Protein 1NQZ (pdb70)

Solvent-accessible surface area: 8551 Å² total; per-residue (Å²): 180,139,23,52,2,47,83,17,7,50,53,79,194,14,22,6,29,32,112,235,111,130,1,0,2,0,0,1,11,0,119,64,109,61,27,72,0,1,0,0,10,24,102,244,36,37,6,0,2,0,6,0,28,28,83,111,87,28,66,25,36,97,0,0,27,57,18,0,87,81,0,0,49,2,74,38,94,40,14,70,85,79,29,95,30,100,52,0,47,4,80,94,16,2,70,0,14,0,2,22,0,63,0,35,26,112,22,22,118,117,25,184,58,41,128,75,2,58,87,50,11,32,0,8,18,51,58,1,144,84,24,105,41,40,175,69,148,88,78,21,144,108,49,59,116,4,45,41,27,90,4,43,17,186,77,56,55,0,65,18,2,1,0,36,0,0,29,33,27,21,159

Foldseek 3Di:
DDAVCVVLLPPPPFAKDFVAFEKEAEFEWEPDDQIWTKWFFWVVGAIGGQMGTADPPGDRLRGRQVRQCVFFNQHSVQWDWPAWFTWMDTPVHYTYIYTYTYGHPCSVVPTHGDNGTDDIDIHTLVQQVVAPKDWDWDADPVRRIDIWIWGCPPNDIHTHPRRNRSVSVSD

Radius of gyration: 15.07 Å; Cα contacts (8 Å, |Δi|>4): 370; chains: 1; bounding box: 40×42×34 Å

InterPro domains:
  IPR000086 NUDIX hydrolase domain [PF00293] (34-122)
  IPR000086 NUDIX hydrolase domain [PS51462] (33-181)
  IPR015797 NUDIX hydrolase-like domain superfamily [SSF55811] (14-189)
  IPR045121 Coenzyme A pyrophosphatase [PTHR12992] (29-190)
  IPR045121 Coenzyme A pyrophosphatase [cd03426] (34-188)

B-factor: mean 21.53, std 9.38, range [8.18, 55.57]

Structure (mmCIF, N/CA/C/O backbone):
data_1NQZ
#
_entry.id   1NQZ
#
_cell.length_a   40.618
_cell.length_b   94.066
_cell.length_c   43.664
_cell.angle_alpha   90.00
_cell.angle_beta   90.00
_cell.angle_gamma   90.00
#
_symmetry.space_group_name_H-M   'P 21 21 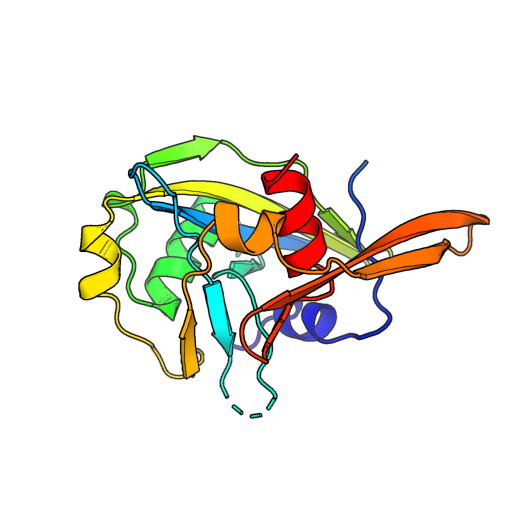2'
#
loop_
_entity.id
_entity.type
_entity.pdbx_description
1 polymer 'CoA pyrophosphatase (MutT/nudix family protein)'
2 non-polymer 'MAGNESIUM ION'
3 water water
#
loop_
_atom_site.group_PDB
_atom_site.id
_atom_site.type_symbol
_atom_site.label_atom_id
_atom_site.label_alt_id
_atom_site.label_comp_id
_atom_site.label_asym_id
_atom_site.label_entity_id
_atom_site.label_seq_id
_atom_site.pdbx_PDB_ins_code
_atom_site.Cartn_x
_atom_site.Cartn_y
_atom_site.Cartn_z
_atom_site.occupancy
_atom_site.B_iso_or_equiv
_atom_site.auth_seq_id
_atom_site.auth_comp_id
_atom_site.auth_asym_id
_atom_site.auth_atom_id
_atom_site.pdbx_PDB_model_num
ATOM 1 N N . PRO A 1 4 ? 21.328 7.448 2.318 1.00 38.01 4 PRO A N 1
ATOM 2 C CA . PRO A 1 4 ? 21.356 8.451 1.229 1.00 37.49 4 PRO A CA 1
ATOM 3 C C . PRO A 1 4 ? 22.681 9.206 1.236 1.00 37.37 4 PRO A C 1
ATOM 4 O O . PRO A 1 4 ? 23.436 9.151 2.211 1.00 39.39 4 PRO A O 1
ATOM 8 N N . HIS A 1 5 ? 22.952 9.914 0.145 1.00 35.32 5 HIS A N 1
ATOM 9 C CA . HIS A 1 5 ? 24.175 10.695 0.007 1.00 32.43 5 HIS A CA 1
ATOM 10 C C . HIS A 1 5 ? 24.011 12.024 0.748 1.00 29.87 5 HIS A C 1
ATOM 11 O O . HIS A 1 5 ? 22.968 12.677 0.649 1.00 28.63 5 HIS A O 1
ATOM 18 N N . ASP A 1 6 ? 25.042 12.413 1.495 1.00 26.59 6 ASP A N 1
ATOM 19 C CA . ASP A 1 6 ? 24.998 13.646 2.274 1.00 24.24 6 ASP A CA 1
ATOM 20 C C . ASP A 1 6 ? 26.122 14.606 1.903 1.00 22.62 6 ASP A C 1
ATOM 21 O O . ASP A 1 6 ? 27.291 14.229 1.886 1.00 22.39 6 ASP A O 1
ATOM 26 N N . PRO A 1 7 ? 25.778 15.871 1.611 1.00 23.02 7 PRO A N 1
ATOM 27 C CA . PRO A 1 7 ? 26.761 16.892 1.240 1.00 21.87 7 PRO A CA 1
ATOM 28 C C . PRO A 1 7 ? 27.876 17.004 2.274 1.00 21.09 7 PRO A C 1
ATOM 29 O O . PRO A 1 7 ? 29.006 17.344 1.938 1.00 20.42 7 PRO A O 1
ATOM 33 N N . LEU A 1 8 ? 27.548 16.711 3.529 1.00 20.63 8 LEU A N 1
ATOM 34 C CA . LEU A 1 8 ? 28.521 16.788 4.617 1.00 20.14 8 LEU A CA 1
ATOM 35 C C . LEU A 1 8 ? 29.703 15.866 4.350 1.00 20.34 8 LEU A C 1
ATOM 36 O O . LEU A 1 8 ? 30.851 16.207 4.632 1.00 20.02 8 LEU A O 1
ATOM 41 N N . ASP A 1 9 ? 29.418 14.692 3.806 1.00 21.94 9 ASP A N 1
ATOM 42 C CA . ASP A 1 9 ? 30.473 13.738 3.517 1.00 24.40 9 ASP A CA 1
ATOM 43 C C . ASP A 1 9 ? 31.352 14.213 2.363 1.00 25.98 9 ASP A C 1
ATOM 44 O O . ASP A 1 9 ? 32.539 13.887 2.300 1.00 26.16 9 ASP A O 1
ATOM 49 N N . ASP A 1 10 ? 30.775 14.997 1.455 1.00 26.98 10 ASP A N 1
ATOM 50 C CA . ASP A 1 10 ? 31.544 15.527 0.330 1.00 26.99 10 ASP A CA 1
ATOM 51 C C . ASP A 1 10 ? 32.539 16.564 0.845 1.00 26.26 10 ASP A C 1
ATOM 52 O O . ASP A 1 10 ? 33.735 16.475 0.578 1.00 26.71 10 ASP A O 1
ATOM 57 N N . ILE A 1 11 ? 32.034 17.544 1.590 1.00 25.08 11 ILE A N 1
ATOM 58 C CA . ILE A 1 11 ? 32.872 18.611 2.119 1.00 24.42 11 ILE A CA 1
ATOM 59 C C . ILE A 1 11 ? 33.905 18.082 3.114 1.00 24.88 11 ILE A C 1
ATOM 60 O O . ILE A 1 11 ? 35.021 18.600 3.200 1.00 23.81 11 ILE A O 1
ATOM 65 N N . GLN A 1 12 ? 33.533 17.036 3.847 1.00 26.03 12 GLN A N 1
ATOM 66 C CA . GLN A 1 12 ? 34.410 16.415 4.836 1.00 27.10 12 GLN A CA 1
ATOM 67 C C . GLN A 1 12 ? 35.625 15.747 4.204 1.00 26.99 12 GLN A C 1
ATOM 68 O O . GLN A 1 12 ? 36.649 15.566 4.857 1.00 27.50 12 GLN A O 1
ATOM 74 N N . ALA A 1 13 ? 35.502 15.365 2.939 1.00 27.73 13 ALA A N 1
ATOM 75 C CA . ALA A 1 13 ? 36.596 14.710 2.234 1.00 27.56 13 ALA A CA 1
ATOM 76 C C . ALA A 1 13 ? 37.423 15.711 1.426 1.00 28.75 13 ALA A C 1
ATOM 77 O O . ALA A 1 13 ? 38.430 15.344 0.817 1.00 29.43 13 ALA A O 1
ATOM 79 N N . ASP A 1 14 ? 36.991 16.972 1.425 1.00 28.05 14 ASP A N 1
ATOM 80 C CA . ASP A 1 14 ? 37.692 18.032 0.700 1.00 28.17 14 ASP A CA 1
ATOM 81 C C . ASP A 1 14 ? 38.950 18.383 1.480 1.00 28.26 14 ASP A C 1
ATOM 82 O O . ASP A 1 14 ? 38.886 19.059 2.506 1.00 27.54 14 ASP A O 1
ATOM 87 N N . PRO A 1 15 ? 40.117 17.941 0.987 1.00 28.95 15 PRO A N 1
ATOM 88 C CA . PRO A 1 15 ? 41.417 18.183 1.623 1.00 29.06 15 PRO A CA 1
ATOM 89 C C . PRO A 1 15 ? 41.732 19.651 1.893 1.00 30.26 15 PRO A C 1
ATOM 90 O O . PRO A 1 15 ? 42.499 19.969 2.806 1.00 30.84 15 PRO A O 1
ATOM 94 N N . TRP A 1 16 ? 41.132 20.540 1.106 1.00 30.03 16 TRP A N 1
ATOM 95 C CA . TRP A 1 16 ? 41.396 21.968 1.234 1.00 30.14 16 TRP A CA 1
ATOM 96 C C . TRP A 1 16 ? 40.287 22.801 1.862 1.00 29.26 16 TRP A C 1
ATOM 97 O O . TRP A 1 16 ? 40.396 24.025 1.920 1.00 30.20 16 TRP A O 1
ATOM 108 N N . ALA A 1 17 ? 39.220 22.154 2.319 1.00 27.04 17 ALA A N 1
ATOM 109 C CA . ALA A 1 17 ? 38.133 22.874 2.971 1.00 25.51 17 ALA A CA 1
ATOM 110 C C . ALA A 1 17 ? 38.642 23.153 4.380 1.00 24.82 17 ALA A C 1
ATOM 111 O O . ALA A 1 17 ? 38.991 22.226 5.113 1.00 24.33 17 ALA A O 1
ATOM 113 N N . LEU A 1 18 ? 38.704 24.424 4.757 1.00 22.59 18 LEU A N 1
ATOM 114 C CA . LEU A 1 18 ? 39.210 24.779 6.076 1.00 22.45 18 LEU A CA 1
ATOM 115 C C . LEU A 1 18 ? 38.105 24.859 7.121 1.00 21.92 18 LEU A C 1
ATOM 116 O O . LEU A 1 18 ? 37.037 25.422 6.880 1.00 21.79 18 LEU A O 1
ATOM 121 N N . TRP A 1 19 ? 38.384 24.290 8.288 1.00 21.32 19 TRP A N 1
ATOM 122 C CA . TRP A 1 19 ? 37.435 24.276 9.387 1.00 20.00 19 TRP A CA 1
ATOM 123 C C . TRP A 1 19 ? 37.905 25.100 10.566 1.00 21.24 19 TRP A C 1
ATOM 124 O O . TRP A 1 19 ? 39.063 25.020 10.968 1.00 20.27 19 TRP A O 1
ATOM 135 N N . LEU A 1 20 ? 36.991 25.893 11.112 1.00 22.71 20 LEU A N 1
ATOM 136 C CA . LEU A 1 20 ? 37.282 26.745 12.256 1.00 26.85 20 LEU A CA 1
ATOM 137 C C . LEU A 1 20 ? 36.046 26.864 13.146 1.00 29.99 20 LEU A C 1
ATOM 138 O O . LEU A 1 20 ? 35.000 26.295 12.839 1.00 30.97 20 LEU A O 1
ATOM 143 N N . SER A 1 21 ? 36.165 27.592 14.252 1.00 32.58 21 SER A N 1
ATOM 144 C CA . SER A 1 21 ? 35.038 27.775 15.164 1.00 37.09 21 SER A CA 1
ATOM 145 C C . SER A 1 21 ? 35.205 29.053 15.970 1.00 39.39 21 SER A C 1
ATOM 146 O O . SER A 1 21 ? 36.003 29.103 16.901 1.00 41.76 21 SER A O 1
ATOM 149 N N . GLY A 1 22 ? 34.451 30.086 15.600 1.00 41.36 22 GLY A N 1
ATOM 150 C CA . GLY A 1 22 ? 34.537 31.361 16.298 1.00 42.59 22 GLY A CA 1
ATOM 151 C C . GLY A 1 22 ? 34.078 32.542 15.458 1.00 42.73 22 GLY A C 1
ATOM 152 O O . GLY A 1 22 ? 34.848 33.466 15.175 1.00 43.52 22 GLY A O 1
ATOM 153 N N . TYR A 1 33 ? 25.784 28.278 5.593 1.00 38.80 33 TYR A N 1
ATOM 154 C CA . TYR A 1 33 ? 24.346 28.261 5.782 1.00 37.02 33 TYR A CA 1
ATOM 155 C C . TYR A 1 33 ? 23.786 26.852 5.879 1.00 34.62 33 TYR A C 1
ATOM 156 O O . TYR A 1 33 ? 22.662 26.658 6.341 1.00 33.97 33 TYR A O 1
ATOM 165 N N . ARG A 1 34 ? 24.552 25.866 5.430 1.00 31.05 34 ARG A N 1
ATOM 166 C CA . ARG A 1 34 ? 24.086 24.490 5.522 1.00 28.42 34 ARG A CA 1
ATOM 167 C C . ARG A 1 34 ? 24.416 23.968 6.909 1.00 25.55 34 ARG A C 1
ATOM 168 O O . ARG A 1 34 ? 25.558 24.046 7.359 1.00 24.08 34 ARG A O 1
ATOM 176 N N . ARG A 1 35 ? 23.404 23.447 7.590 1.00 22.49 35 ARG A N 1
ATOM 177 C CA . ARG A 1 35 ? 23.586 22.939 8.938 1.00 19.05 35 ARG A CA 1
ATOM 178 C C . ARG A 1 35 ? 23.659 21.424 9.014 1.00 18.44 35 ARG A C 1
ATOM 179 O O . ARG A 1 35 ? 22.939 20.711 8.311 1.00 17.72 35 ARG A O 1
ATOM 187 N N . ALA A 1 36 ? 24.548 20.944 9.878 1.00 15.95 36 ALA A N 1
ATOM 188 C CA . ALA A 1 36 ? 24.734 19.520 10.085 1.00 13.51 36 ALA A CA 1
ATOM 189 C C . ALA A 1 36 ? 25.122 19.298 11.538 1.00 13.02 36 ALA A C 1
ATOM 190 O O . ALA A 1 36 ? 25.348 20.251 12.289 1.00 12.33 36 ALA A O 1
ATOM 192 N N . ALA A 1 37 ? 25.196 18.037 11.935 1.00 12.56 37 ALA A N 1
ATOM 193 C CA . ALA A 1 37 ? 25.565 17.710 13.300 1.00 10.60 37 ALA A CA 1
ATOM 194 C C . ALA A 1 37 ? 26.283 16.375 13.343 1.00 10.31 37 ALA A C 1
ATOM 195 O O . ALA A 1 37 ? 26.096 15.517 12.478 1.00 9.97 37 ALA A O 1
ATOM 197 N N . VAL A 1 38 ? 27.134 16.216 14.344 1.00 9.49 38 VAL A N 1
ATOM 198 C CA . VAL A 1 38 ? 27.841 14.966 14.523 1.00 10.07 38 VAL A CA 1
ATOM 199 C C . VAL A 1 38 ? 27.683 14.592 15.985 1.00 10.56 38 VAL A C 1
ATOM 200 O O . VAL A 1 38 ? 27.538 15.468 16.845 1.00 9.61 38 VAL A O 1
ATOM 204 N N . LEU A 1 39 ? 27.653 13.292 16.262 1.00 10.02 39 LEU A N 1
ATOM 205 C CA . LEU A 1 39 ? 27.556 12.840 17.639 1.00 9.57 39 LEU A CA 1
ATOM 206 C C . LEU A 1 39 ? 28.986 12.576 18.103 1.00 10.07 39 LEU A C 1
ATOM 207 O O . LEU A 1 39 ? 29.778 11.942 17.398 1.00 9.25 39 LEU A O 1
ATOM 212 N N . VAL A 1 40 ? 29.320 13.117 19.268 1.00 10.15 40 VAL A N 1
ATOM 213 C CA . VAL A 1 40 ? 30.635 12.935 19.860 1.00 10.29 40 VAL A CA 1
ATOM 214 C C . VAL A 1 40 ? 30.355 12.182 21.151 1.00 10.48 40 VAL A C 1
ATOM 215 O O . VAL A 1 40 ? 30.190 12.781 22.213 1.00 10.83 40 VAL A O 1
ATOM 219 N N . ALA A 1 41 ? 30.274 10.861 21.036 1.00 10.93 41 ALA A N 1
ATOM 220 C CA . ALA A 1 41 ? 29.995 10.004 22.184 1.00 12.03 41 ALA A CA 1
ATOM 221 C C . ALA A 1 41 ? 31.270 9.573 22.897 1.00 11.82 41 ALA A C 1
ATOM 222 O O . ALA A 1 41 ? 32.197 9.070 22.276 1.00 11.19 41 ALA A O 1
ATOM 224 N N . LEU A 1 42 ? 31.293 9.783 24.208 1.00 12.79 42 LEU A N 1
ATOM 225 C CA . LEU A 1 42 ? 32.417 9.424 25.069 1.00 12.96 42 LEU A CA 1
ATOM 226 C C . LEU A 1 42 ? 31.938 8.348 26.048 1.00 13.89 42 LEU A C 1
ATOM 227 O O . LEU A 1 42 ? 30.836 8.444 26.585 1.00 12.73 42 LEU A O 1
ATOM 232 N N . THR A 1 43 ? 32.761 7.329 26.284 1.00 14.90 43 THR A N 1
ATOM 233 C CA . THR A 1 43 ? 32.381 6.266 27.212 1.00 16.36 43 THR A CA 1
ATOM 234 C C . THR A 1 43 ? 32.524 6.761 28.643 1.00 18.33 43 THR A C 1
ATOM 235 O O . THR A 1 43 ? 33.376 7.615 28.936 1.00 18.02 43 THR A O 1
ATOM 239 N N . ARG A 1 44 ? 31.677 6.230 29.522 1.00 19.32 44 ARG A N 1
ATOM 240 C CA . ARG A 1 44 ? 31.693 6.584 30.933 1.00 20.56 44 ARG A CA 1
ATOM 241 C C . ARG A 1 44 ? 32.713 5.682 31.628 1.00 22.08 44 ARG A C 1
ATOM 242 O O . ARG A 1 44 ? 32.359 4.646 32.194 1.00 20.97 44 ARG A O 1
ATOM 250 N N . GLU A 1 45 ? 33.985 6.068 31.558 1.00 22.95 45 GLU A N 1
ATOM 251 C CA . GLU A 1 45 ? 35.044 5.291 32.179 1.00 24.53 45 GLU A CA 1
ATOM 252 C C . GLU A 1 45 ? 36.263 6.143 32.510 1.00 26.20 45 GLU A C 1
ATOM 253 O O . GLU A 1 45 ? 36.323 7.324 32.167 1.00 25.54 45 GLU A O 1
ATOM 259 N N . ALA A 1 46 ? 37.225 5.530 33.189 1.00 27.46 46 ALA A N 1
ATOM 260 C CA . ALA A 1 46 ? 38.449 6.201 33.603 1.00 28.77 46 ALA A CA 1
ATOM 261 C C . ALA A 1 46 ? 39.128 6.913 32.443 1.00 29.70 46 ALA A C 1
ATOM 262 O O . ALA A 1 46 ? 39.329 8.131 32.479 1.00 31.52 46 ALA A O 1
ATOM 264 N N . ASP A 1 47 ? 39.489 6.135 31.426 1.00 29.39 47 ASP A N 1
ATOM 265 C CA . ASP A 1 47 ? 40.145 6.646 30.220 1.00 28.01 47 ASP A CA 1
ATOM 266 C C . ASP A 1 47 ? 39.092 6.588 29.114 1.00 24.47 47 ASP A C 1
ATOM 267 O O . ASP A 1 47 ? 39.023 5.616 28.364 1.00 23.66 47 ASP A O 1
ATOM 272 N N . PRO A 1 48 ? 38.262 7.638 29.004 1.00 23.58 48 PRO A N 1
ATOM 273 C CA . PRO A 1 48 ? 37.193 7.727 28.006 1.00 22.28 48 PRO A CA 1
ATOM 274 C C . PRO A 1 48 ? 37.614 7.466 26.576 1.00 20.23 48 PRO A C 1
ATOM 275 O O . PRO A 1 48 ? 38.659 7.928 26.128 1.00 20.31 48 PRO A O 1
ATOM 279 N N . ARG A 1 49 ? 36.793 6.705 25.867 1.00 18.80 49 ARG A N 1
ATOM 280 C CA . ARG A 1 49 ? 37.041 6.418 24.464 1.00 17.60 49 ARG A CA 1
ATOM 281 C C . ARG A 1 49 ? 36.009 7.221 23.697 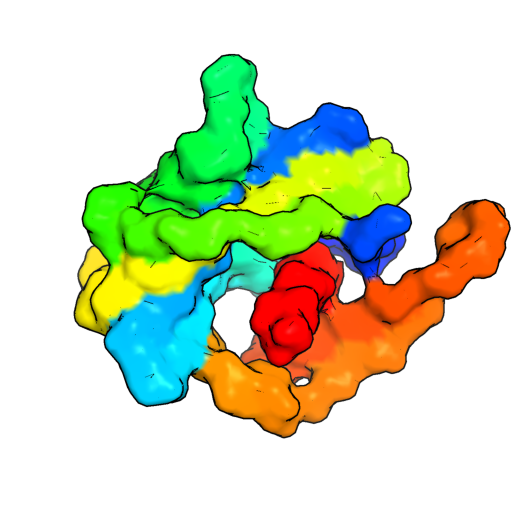1.00 15.46 49 ARG A C 1
ATOM 282 O O . ARG A 1 49 ? 34.918 7.486 24.206 1.00 15.24 49 ARG A O 1
ATOM 290 N N . VAL A 1 50 ? 36.364 7.631 22.486 1.00 15.26 50 VAL A N 1
ATOM 291 C CA . VAL A 1 50 ? 35.463 8.408 21.649 1.00 12.50 50 VAL A CA 1
ATOM 292 C C . VAL A 1 50 ? 35.013 7.538 20.483 1.00 12.13 50 VAL A C 1
ATOM 293 O O . VAL A 1 50 ? 35.818 6.856 19.850 1.00 13.38 50 VAL A O 1
ATOM 297 N N . LEU A 1 51 ? 33.716 7.549 20.212 1.00 10.25 51 LEU A N 1
ATOM 298 C CA . LEU A 1 51 ? 33.169 6.755 19.123 1.00 11.29 51 LEU A CA 1
ATOM 299 C C . LEU A 1 51 ? 33.420 7.404 17.765 1.00 11.32 51 LEU A C 1
ATOM 300 O O . LEU A 1 51 ? 32.883 8.474 17.459 1.00 11.71 51 LEU A O 1
ATOM 305 N N . LEU A 1 52 ? 34.239 6.746 16.953 1.00 9.33 52 LEU A N 1
ATOM 306 C CA . LEU A 1 52 ? 34.543 7.237 15.620 1.00 10.37 52 LEU A CA 1
ATOM 307 C C . LEU A 1 52 ? 34.306 6.128 14.609 1.00 10.58 52 LEU A C 1
ATOM 308 O O . LEU A 1 52 ? 34.238 4.948 14.961 1.00 11.26 52 LEU A O 1
ATOM 313 N N . THR A 1 53 ? 34.177 6.511 13.348 1.00 12.12 53 THR A N 1
ATOM 314 C CA . THR A 1 53 ? 33.940 5.539 12.299 1.00 13.10 53 THR A CA 1
ATOM 315 C C . THR A 1 53 ? 34.923 5.715 11.154 1.00 13.67 53 THR A C 1
ATOM 316 O O . THR A 1 53 ? 35.519 6.782 10.972 1.00 11.65 53 THR A O 1
ATOM 320 N N . VAL A 1 54 ? 35.107 4.639 10.404 1.00 13.83 54 VAL A N 1
ATOM 321 C CA . VAL A 1 54 ? 35.937 4.671 9.219 1.00 15.70 54 VAL A CA 1
ATOM 322 C C . VAL A 1 54 ? 34.902 4.355 8.151 1.00 16.93 54 VAL A C 1
ATOM 323 O O . VAL A 1 54 ? 34.300 3.285 8.164 1.00 15.98 54 VAL A O 1
ATOM 327 N N . ARG A 1 55 ? 34.661 5.299 7.251 1.00 20.64 55 ARG A N 1
ATOM 328 C CA . ARG A 1 55 ? 33.662 5.087 6.212 1.00 24.48 55 ARG A CA 1
ATOM 329 C C . ARG A 1 55 ? 34.134 4.127 5.121 1.00 25.87 55 ARG A C 1
ATOM 330 O O . ARG A 1 55 ? 35.324 4.050 4.807 1.00 26.22 55 ARG A O 1
ATOM 338 N N . SER A 1 56 ? 33.183 3.387 4.559 1.00 28.58 56 SER A N 1
ATOM 339 C CA . SER A 1 56 ? 33.466 2.409 3.512 1.00 30.70 56 SER A CA 1
ATOM 340 C C . SER A 1 56 ? 33.799 3.076 2.181 1.00 31.96 56 SER A C 1
ATOM 341 O O . SER A 1 56 ? 33.496 4.252 1.979 1.00 34.27 56 SER A O 1
ATOM 344 N N . LYS A 1 63 ? 42.318 4.652 1.544 1.00 43.59 63 LYS A N 1
ATOM 345 C CA . LYS A 1 63 ? 42.022 4.834 2.960 1.00 43.13 63 LYS A CA 1
ATOM 346 C C . LYS A 1 63 ? 40.642 5.466 3.167 1.00 41.92 63 LYS A C 1
ATOM 347 O O . LYS A 1 63 ? 40.290 6.448 2.505 1.00 42.03 63 LYS A O 1
ATOM 353 N N . GLY A 1 64 ? 39.865 4.894 4.088 1.00 39.23 64 GLY A N 1
ATOM 354 C CA . GLY A 1 64 ? 38.532 5.403 4.367 1.00 33.90 64 GLY A CA 1
ATOM 355 C C . GLY A 1 64 ? 38.499 6.689 5.175 1.00 30.64 64 GLY A C 1
ATOM 356 O O . GLY A 1 64 ? 39.388 6.968 5.979 1.00 30.64 64 GLY A O 1
ATOM 357 N N . GLN A 1 65 ? 37.457 7.478 4.950 1.00 28.06 65 GLN A N 1
ATOM 358 C CA . GLN A 1 65 ? 37.263 8.743 5.643 1.00 25.65 65 GLN A CA 1
ATOM 359 C C . GLN A 1 65 ? 36.921 8.510 7.118 1.00 22.84 65 GLN A C 1
ATOM 360 O O . GLN A 1 65 ? 35.932 7.841 7.429 1.00 22.69 65 GLN A O 1
ATOM 366 N N . ILE A 1 66 ? 37.738 9.041 8.024 1.00 19.60 66 ILE A N 1
ATOM 367 C CA . ILE A 1 66 ? 37.467 8.898 9.453 1.00 17.19 66 ILE A CA 1
ATOM 368 C C . ILE A 1 66 ? 36.544 10.038 9.873 1.00 15.78 66 ILE A C 1
ATOM 369 O O . ILE A 1 66 ? 36.845 11.206 9.632 1.00 15.56 66 ILE A O 1
ATOM 374 N N . ALA A 1 67 ? 35.425 9.701 10.506 1.00 13.82 67 ALA A N 1
ATOM 375 C CA . ALA A 1 67 ? 34.463 10.714 10.911 1.00 11.53 67 ALA A CA 1
ATOM 376 C C . ALA A 1 67 ? 33.598 10.276 12.079 1.00 11.93 67 ALA A C 1
ATOM 377 O O . ALA A 1 67 ? 33.534 9.093 12.411 1.00 11.57 67 ALA A O 1
ATOM 379 N N . PHE A 1 68 ? 32.943 11.246 12.709 1.00 11.33 68 PHE A N 1
ATOM 380 C CA . PHE A 1 68 ? 32.023 10.958 13.804 1.00 11.81 68 PHE A CA 1
ATOM 381 C C . PHE A 1 68 ? 30.706 10.609 13.124 1.00 11.57 68 PHE A C 1
ATOM 382 O O . PHE A 1 68 ? 30.491 10.979 11.975 1.00 9.90 68 PHE A O 1
ATOM 390 N N . PRO A 1 69 ? 29.816 9.877 13.813 1.00 12.02 69 PRO A N 1
ATOM 391 C CA . PRO A 1 69 ? 28.529 9.556 13.183 1.00 12.37 69 PRO A CA 1
ATOM 392 C C . PRO A 1 69 ? 27.897 10.929 12.969 1.00 12.93 69 PRO A C 1
ATOM 393 O O . PRO A 1 69 ? 28.026 11.798 13.836 1.00 14.73 69 PRO A O 1
ATOM 397 N N . GLY A 1 70 ? 27.239 11.151 11.838 1.00 12.99 70 GLY A N 1
ATOM 398 C CA . GLY A 1 70 ? 26.636 12.458 11.629 1.00 12.75 70 GLY A CA 1
ATOM 399 C C . GLY A 1 70 ? 26.067 12.698 10.248 1.00 12.54 70 GLY A C 1
ATOM 400 O O . GLY A 1 70 ? 26.031 11.796 9.411 1.00 12.66 70 GLY A O 1
ATOM 401 N N . GLY A 1 71 ? 25.613 13.926 10.017 1.00 12.27 71 GLY A N 1
ATOM 402 C CA . GLY A 1 71 ? 25.044 14.275 8.733 1.00 12.72 71 GLY A CA 1
ATOM 403 C C . GLY A 1 71 ? 24.303 15.590 8.805 1.00 14.73 71 GLY A C 1
ATOM 404 O O . GLY A 1 71 ? 24.245 16.225 9.867 1.00 13.97 71 GLY A O 1
ATOM 405 N N . SER A 1 72 ? 23.734 15.999 7.672 1.00 16.25 72 SER A N 1
ATOM 406 C CA . SER A 1 72 ? 22.978 17.242 7.581 1.00 15.61 72 SER A CA 1
ATOM 407 C C . SER A 1 72 ? 21.644 17.120 8.307 1.00 15.33 72 SER A C 1
ATOM 408 O O . SER A 1 72 ? 21.046 16.047 8.346 1.00 15.14 72 SER A O 1
ATOM 411 N N . LEU A 1 73 ? 21.180 18.221 8.890 1.00 15.62 73 LEU A N 1
ATOM 412 C CA . LEU A 1 73 ? 19.899 18.206 9.580 1.00 16.60 73 LEU A CA 1
ATOM 413 C C . LEU A 1 73 ? 18.801 18.093 8.530 1.00 18.09 73 LEU A C 1
ATOM 414 O O . LEU A 1 73 ? 18.865 18.757 7.498 1.00 18.88 73 LEU A O 1
ATOM 419 N N . ASP A 1 74 ? 17.810 17.243 8.773 1.00 19.49 74 ASP A N 1
ATOM 420 C CA . ASP A 1 74 ? 16.694 17.133 7.842 1.00 19.87 74 ASP A CA 1
ATOM 421 C C . ASP A 1 74 ? 15.833 18.348 8.159 1.00 18.69 74 ASP A C 1
ATOM 422 O O . ASP A 1 74 ? 16.083 19.043 9.142 1.00 18.70 74 ASP A O 1
ATOM 427 N N . ALA A 1 75 ? 14.821 18.607 7.340 1.00 19.09 75 ALA A N 1
ATOM 428 C CA . ALA A 1 75 ? 13.955 19.754 7.579 1.00 19.10 75 ALA A CA 1
ATOM 429 C C . ALA A 1 75 ? 13.222 19.583 8.900 1.00 17.50 75 ALA A C 1
ATOM 430 O O . ALA A 1 75 ? 12.704 18.508 9.192 1.00 18.04 75 ALA A O 1
ATOM 432 N N . GLY A 1 76 ? 13.192 20.648 9.697 1.00 16.20 76 GLY A N 1
ATOM 433 C CA . GLY A 1 76 ? 12.512 20.608 10.980 1.00 16.20 76 GLY A CA 1
ATOM 434 C C . GLY A 1 76 ? 13.180 19.776 12.065 1.00 15.03 76 GLY A C 1
ATOM 435 O O . GLY A 1 76 ? 12.624 19.602 13.143 1.00 16.36 76 GLY A O 1
ATOM 436 N N . GLU A 1 77 ? 14.375 19.271 11.787 1.00 15.28 77 GLU A N 1
ATOM 437 C CA . GLU A 1 77 ? 15.120 18.453 12.744 1.00 15.57 77 GLU A CA 1
ATOM 438 C C . GLU A 1 77 ? 16.218 19.283 13.422 1.00 15.25 77 GLU A C 1
ATOM 439 O O . GLU A 1 77 ? 16.907 20.061 12.763 1.00 17.11 77 GLU A O 1
ATOM 445 N N . THR A 1 78 ? 16.382 19.113 14.731 1.00 14.03 78 THR A N 1
ATOM 446 C CA . THR A 1 78 ? 17.403 19.848 15.482 1.00 13.46 78 THR A CA 1
ATOM 447 C C . THR A 1 78 ? 18.772 19.166 15.396 1.00 12.61 78 THR A C 1
ATOM 448 O O . THR A 1 78 ? 18.882 18.028 14.943 1.00 12.79 78 THR A O 1
ATOM 452 N N . PRO A 1 79 ? 19.833 19.857 15.835 1.00 12.76 79 PRO A N 1
ATOM 453 C CA . PRO A 1 79 ? 21.165 19.249 15.782 1.00 12.27 79 PRO A CA 1
ATOM 454 C C . PRO A 1 79 ? 21.207 17.952 16.596 1.00 12.04 79 PRO A C 1
ATOM 455 O O . PRO A 1 79 ? 21.721 16.931 16.134 1.00 13.24 79 PRO A O 1
ATOM 459 N N . THR A 1 80 ? 20.657 17.992 17.805 1.00 11.14 80 THR A N 1
ATOM 460 C CA . THR A 1 80 ? 20.651 16.816 18.665 1.00 10.72 80 THR A CA 1
ATOM 461 C C . THR A 1 80 ? 19.902 15.648 18.028 1.00 9.89 80 THR A C 1
ATOM 462 O O . THR A 1 80 ? 20.386 14.522 18.046 1.00 10.08 80 THR A O 1
ATOM 466 N N . GLN A 1 81 ? 18.731 15.910 17.453 1.00 9.97 81 GLN A N 1
ATOM 467 C CA . GLN A 1 81 ? 17.964 14.846 16.809 1.00 9.79 81 GLN A CA 1
ATOM 468 C C . GLN A 1 81 ? 18.758 14.238 15.656 1.00 10.18 81 GLN A C 1
ATOM 469 O O . GLN A 1 81 ? 18.768 13.019 15.471 1.00 10.35 81 GLN A O 1
ATOM 475 N N . ALA A 1 82 ? 19.412 15.090 14.871 1.00 9.65 82 ALA A N 1
ATOM 476 C CA . ALA A 1 82 ? 20.199 14.619 13.734 1.00 10.51 82 ALA A CA 1
ATOM 477 C C . ALA A 1 82 ? 21.365 13.750 14.197 1.00 10.78 82 ALA A C 1
ATOM 478 O O . ALA A 1 82 ? 21.572 12.647 13.686 1.00 11.75 82 ALA A O 1
ATOM 480 N N . ALA A 1 83 ? 22.122 14.246 15.171 1.00 10.52 83 ALA A N 1
ATOM 481 C CA . ALA A 1 83 ? 23.272 13.509 15.684 1.00 11.89 83 ALA A CA 1
ATOM 482 C C . ALA A 1 83 ? 22.858 12.125 16.184 1.00 12.77 83 ALA A C 1
ATOM 483 O O . ALA A 1 83 ? 23.488 11.127 15.829 1.00 12.62 83 ALA A O 1
ATOM 485 N N . LEU A 1 84 ? 21.802 12.060 16.996 1.00 9.98 84 LEU A N 1
ATOM 486 C CA . LEU A 1 84 ? 21.326 10.775 17.520 1.00 11.38 84 LEU A CA 1
ATOM 487 C C . LEU A 1 84 ? 20.822 9.838 16.413 1.00 11.09 84 LEU A C 1
ATOM 488 O O . LEU A 1 84 ? 21.138 8.645 16.410 1.00 11.33 84 LEU A O 1
ATOM 493 N N . ARG A 1 85 ? 20.037 10.371 15.479 1.00 9.65 85 ARG A N 1
ATOM 494 C CA . ARG A 1 85 ? 19.528 9.558 14.382 1.00 9.63 85 ARG A CA 1
ATOM 495 C C . ARG A 1 85 ? 20.683 8.981 13.570 1.00 9.98 85 ARG A C 1
ATOM 496 O O . ARG A 1 85 ? 20.688 7.801 13.222 1.00 9.83 85 ARG A O 1
ATOM 504 N N . GLU A 1 86 ? 21.658 9.824 13.256 1.00 10.44 86 GLU A N 1
ATOM 505 C CA . GLU A 1 86 ? 22.803 9.378 12.480 1.00 10.68 86 GLU A CA 1
ATOM 506 C C . GLU A 1 86 ? 23.592 8.271 13.165 1.00 10.09 86 GLU A C 1
ATOM 507 O O . GLU A 1 86 ? 23.981 7.301 12.517 1.00 10.88 86 GLU A O 1
ATOM 513 N N . ALA A 1 87 ? 23.834 8.405 14.467 1.00 10.00 87 ALA A N 1
ATOM 514 C CA . ALA A 1 87 ? 24.567 7.367 15.183 1.00 9.57 87 ALA A CA 1
ATOM 515 C C . ALA A 1 87 ? 23.752 6.069 15.165 1.00 10.29 87 ALA A C 1
ATOM 516 O O . ALA A 1 87 ? 24.307 4.977 15.060 1.00 10.96 87 ALA A O 1
ATOM 518 N N . GLN A 1 88 ? 22.429 6.190 15.259 1.00 11.05 88 GLN A N 1
ATOM 519 C CA . GLN A 1 88 ? 21.576 5.007 15.251 1.00 10.81 88 GLN A CA 1
ATOM 520 C C . GLN A 1 88 ? 21.484 4.383 13.859 1.00 10.89 88 GLN A C 1
ATOM 521 O O . GLN A 1 88 ? 21.450 3.160 13.727 1.00 10.78 88 GLN A O 1
ATOM 527 N N . GLU A 1 89 ? 21.448 5.217 12.823 1.00 11.18 89 GLU A N 1
ATOM 528 C CA . GLU A 1 89 ? 21.381 4.718 11.452 1.00 12.66 89 GLU A CA 1
ATOM 529 C C . GLU A 1 89 ? 22.705 4.111 11.020 1.00 12.58 89 GLU A C 1
ATOM 530 O O . GLU A 1 89 ? 22.723 3.119 10.296 1.00 13.68 89 GLU A O 1
ATOM 536 N N . GLU A 1 90 ? 23.809 4.705 11.472 1.00 11.93 90 GLU A N 1
ATOM 537 C CA . GLU A 1 90 ? 25.143 4.243 11.095 1.00 12.09 90 GLU A CA 1
ATOM 538 C C . GLU A 1 90 ? 25.687 3.021 11.828 1.00 13.16 90 GLU A C 1
ATOM 539 O O . GLU A 1 90 ? 26.159 2.076 11.187 1.00 12.87 90 GLU A O 1
ATOM 545 N N . VAL A 1 91 ? 25.643 3.043 13.161 1.00 12.95 91 VAL A N 1
ATOM 546 C CA . VAL A 1 91 ? 26.169 1.929 13.946 1.00 13.37 91 VAL A CA 1
ATOM 547 C C . VAL A 1 91 ? 25.197 1.326 14.944 1.00 11.81 91 VAL A C 1
ATOM 548 O O . VAL A 1 91 ? 25.597 0.592 15.844 1.00 12.47 91 VAL A O 1
ATOM 552 N N . ALA A 1 92 ? 23.919 1.635 14.772 1.00 11.90 92 ALA A N 1
ATOM 553 C CA . ALA A 1 92 ? 22.869 1.108 15.634 1.00 12.30 92 ALA A CA 1
ATOM 554 C C . ALA A 1 92 ? 22.963 1.555 17.090 1.00 12.11 92 ALA A C 1
ATOM 555 O O . ALA A 1 92 ? 22.506 0.858 17.990 1.00 12.81 92 ALA A O 1
ATOM 557 N N . LEU A 1 93 ? 23.553 2.721 17.323 1.00 11.53 93 LEU A N 1
ATOM 558 C CA . LEU A 1 93 ? 23.642 3.243 18.678 1.00 11.76 93 LEU A CA 1
ATOM 559 C C . LEU A 1 93 ? 22.250 3.723 19.105 1.00 12.42 93 LEU A C 1
ATOM 560 O O . LEU A 1 93 ? 21.677 4.625 18.490 1.00 11.66 93 LEU A O 1
ATOM 565 N N . ASP A 1 94 ? 21.705 3.115 20.153 1.00 11.48 94 ASP A N 1
ATOM 566 C CA . ASP A 1 94 ? 20.385 3.497 20.641 1.00 12.64 94 ASP A CA 1
ATOM 567 C C . ASP A 1 94 ? 20.459 4.882 21.293 1.00 12.07 94 ASP A C 1
ATOM 568 O O . ASP A 1 94 ? 21.216 5.093 22.235 1.00 13.20 94 ASP A O 1
ATOM 573 N N . PRO A 1 95 ? 19.680 5.852 20.789 1.00 12.84 95 PRO A N 1
ATOM 574 C CA . PRO A 1 95 ? 19.698 7.203 21.362 1.00 13.98 95 PRO A CA 1
ATOM 575 C C . PRO A 1 95 ? 19.473 7.237 22.873 1.00 13.94 95 PRO A C 1
ATOM 576 O O . PRO A 1 95 ? 20.004 8.104 23.567 1.00 13.44 95 PRO A O 1
ATOM 580 N N . ALA A 1 96 ? 18.682 6.300 23.383 1.00 13.80 96 ALA A N 1
ATOM 581 C CA . ALA A 1 96 ? 18.410 6.261 24.812 1.00 14.62 96 ALA A CA 1
ATOM 582 C C . ALA A 1 96 ? 19.655 5.836 25.604 1.00 15.77 96 ALA A C 1
ATOM 583 O O . ALA A 1 96 ? 19.706 5.988 26.829 1.00 16.32 96 ALA A O 1
ATOM 585 N N . ALA A 1 97 ? 20.660 5.312 24.907 1.00 14.31 97 ALA A N 1
ATOM 586 C CA . ALA A 1 97 ? 21.894 4.892 25.568 1.00 14.20 97 ALA A CA 1
ATOM 587 C C . ALA A 1 97 ? 22.817 6.093 25.744 1.00 14.09 97 ALA A C 1
ATOM 588 O O . ALA A 1 97 ? 23.845 6.012 26.421 1.00 13.92 97 ALA A O 1
ATOM 590 N N . VAL A 1 98 ? 22.427 7.210 25.140 1.00 13.58 98 VAL A N 1
ATOM 591 C CA . VAL A 1 98 ? 23.227 8.426 25.184 1.00 13.56 98 VAL A CA 1
ATOM 592 C C . VAL A 1 98 ? 22.732 9.500 26.153 1.00 13.96 98 VAL A C 1
ATOM 593 O O . VAL A 1 98 ? 21.570 9.911 26.105 1.00 12.66 98 VAL A O 1
ATOM 597 N N . THR A 1 99 ? 23.621 9.940 27.039 1.00 13.36 99 THR A N 1
ATOM 598 C CA . THR A 1 99 ? 23.301 11.017 27.970 1.00 14.07 99 THR A CA 1
ATOM 599 C C . THR A 1 99 ? 23.851 12.271 27.307 1.00 13.19 99 THR A C 1
ATOM 600 O O . THR A 1 99 ? 25.056 12.390 27.111 1.00 13.36 99 THR A O 1
ATOM 604 N N . LEU A 1 100 ? 22.969 13.195 26.953 1.00 13.70 100 LEU A N 1
ATOM 605 C CA . LEU A 1 100 ? 23.386 14.420 26.285 1.00 14.80 100 LEU A CA 1
ATOM 606 C C . LEU A 1 100 ? 24.124 15.357 27.236 1.00 15.11 100 LEU A C 1
ATOM 607 O O . LEU A 1 100 ? 23.614 15.724 28.293 1.00 17.75 100 LEU A O 1
ATOM 612 N N . LEU A 1 101 ? 25.335 15.733 26.847 1.00 14.16 101 LEU A N 1
ATOM 613 C CA . LEU A 1 101 ? 26.178 16.594 27.665 1.00 14.25 101 LEU A CA 1
ATOM 614 C C . LEU A 1 101 ? 26.225 18.011 27.156 1.00 15.22 101 LEU A C 1
ATOM 615 O O . LEU A 1 101 ? 26.919 18.852 27.715 1.00 16.93 101 LEU A O 1
ATOM 620 N N . GLY A 1 102 ? 25.477 18.279 26.099 1.00 17.67 102 GLY A N 1
ATOM 621 C CA . GLY A 1 102 ? 25.481 19.607 25.526 1.00 20.65 102 GLY A CA 1
ATOM 622 C C . GLY A 1 102 ? 26.293 19.508 24.254 1.00 22.79 102 GLY A C 1
ATOM 623 O O . GLY A 1 102 ? 26.531 18.409 23.761 1.00 23.79 102 GLY A O 1
ATOM 624 N N . GLU A 1 103 ? 26.725 20.638 23.716 1.00 24.23 103 GLU A N 1
ATOM 625 C CA . GLU A 1 103 ? 27.498 20.615 22.486 1.00 25.58 103 GLU A CA 1
ATOM 626 C C . GLU A 1 103 ? 28.754 21.449 22.577 1.00 25.69 103 GLU A C 1
ATOM 627 O O . GLU A 1 103 ? 28.900 22.284 23.470 1.00 27.25 103 GLU A O 1
ATOM 633 N N . LEU A 1 104 ? 29.671 21.195 21.653 1.00 23.24 104 LEU A N 1
ATOM 634 C CA . LEU A 1 104 ? 30.905 21.956 21.573 1.00 24.00 104 LEU A CA 1
ATOM 635 C C . LEU A 1 104 ? 30.543 23.132 20.665 1.00 22.63 104 LEU A C 1
ATOM 636 O O . LEU A 1 104 ? 29.429 23.201 20.142 1.00 20.79 104 LEU A O 1
ATOM 641 N N . ASP A 1 105 ? 31.473 24.053 20.464 1.00 23.06 105 ASP A N 1
ATOM 642 C CA . ASP A 1 105 ? 31.188 25.177 19.587 1.00 21.92 105 ASP A CA 1
ATOM 643 C C . ASP A 1 105 ? 31.035 24.643 18.177 1.00 20.50 105 ASP A C 1
ATOM 644 O O . ASP A 1 105 ? 31.650 23.632 17.821 1.00 17.72 105 ASP A O 1
A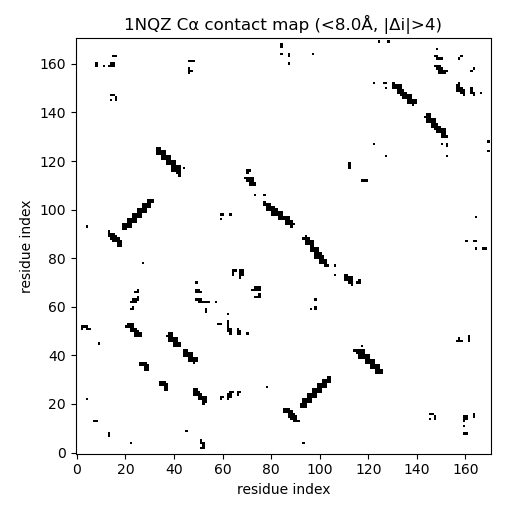TOM 649 N N . ASP A 1 106 ? 30.212 25.313 17.380 1.00 17.94 106 ASP A N 1
ATOM 650 C CA . ASP A 1 106 ? 30.032 24.900 16.002 1.00 20.08 106 ASP A CA 1
ATOM 651 C C . ASP A 1 106 ? 31.357 25.082 15.284 1.00 20.11 106 ASP A C 1
ATOM 652 O O . ASP A 1 106 ? 32.120 26.006 15.585 1.00 20.12 106 ASP A O 1
ATOM 657 N N . VAL A 1 107 ? 31.641 24.182 14.354 1.00 19.06 107 VAL A N 1
ATOM 658 C CA . VAL A 1 107 ? 32.837 24.294 13.543 1.00 18.48 107 VAL A CA 1
ATOM 659 C C . VAL A 1 107 ? 32.236 24.559 12.172 1.00 19.81 107 VAL A C 1
ATOM 660 O O . VAL A 1 107 ? 31.142 24.079 11.861 1.00 19.45 107 VAL A O 1
ATOM 664 N N . PHE A 1 108 ? 32.918 25.346 11.357 1.00 20.05 108 PHE A N 1
ATOM 665 C CA . PHE A 1 108 ? 32.370 25.661 10.052 1.00 20.81 108 PHE A CA 1
ATOM 666 C C . PHE A 1 108 ? 33.457 25.866 9.018 1.00 20.10 108 PHE A C 1
ATOM 667 O O . PHE A 1 108 ? 34.624 26.033 9.352 1.00 19.50 108 PHE A O 1
ATOM 675 N N . THR A 1 109 ? 33.057 25.833 7.756 1.00 20.81 109 THR A N 1
ATOM 676 C CA . THR A 1 109 ? 33.978 26.006 6.648 1.00 22.44 109 THR A CA 1
ATOM 677 C C . THR A 1 109 ? 33.412 27.112 5.757 1.00 24.50 109 THR A C 1
ATOM 678 O O . THR A 1 109 ? 32.204 27.172 5.524 1.00 24.15 109 THR A O 1
ATOM 682 N N . PRO A 1 110 ? 34.278 28.012 5.262 1.00 26.05 110 PRO A N 1
ATOM 683 C CA . PRO A 1 110 ? 33.883 29.132 4.400 1.00 26.98 110 PRO A CA 1
ATOM 684 C C . PRO A 1 110 ? 32.819 28.825 3.345 1.00 30.05 110 PRO A C 1
ATOM 685 O O . PRO A 1 110 ? 31.857 29.582 3.193 1.00 31.03 110 PRO A O 1
ATOM 689 N N . VAL A 1 111 ? 32.985 27.719 2.625 1.00 31.98 111 VAL A N 1
ATOM 690 C CA . VAL A 1 111 ? 32.039 27.341 1.577 1.00 34.59 111 VAL A CA 1
ATOM 691 C C . VAL A 1 111 ? 30.566 27.395 1.990 1.00 35.74 111 VAL A C 1
ATOM 692 O O . VAL A 1 111 ? 29.700 27.665 1.156 1.00 37.85 111 VAL A O 1
ATOM 696 N N . GLY A 1 112 ? 30.273 27.133 3.261 1.00 33.70 112 GLY A N 1
ATOM 697 C CA . GLY A 1 112 ? 28.889 27.190 3.698 1.00 32.22 112 GLY A CA 1
ATOM 698 C C . GLY A 1 112 ? 28.357 25.971 4.432 1.00 31.16 112 GLY A C 1
ATOM 699 O O . GLY A 1 112 ? 27.295 25.439 4.093 1.00 31.71 112 GLY A O 1
ATOM 700 N N . PHE A 1 113 ? 29.089 25.524 5.442 1.00 28.30 113 PHE A N 1
ATOM 701 C CA . PHE A 1 113 ? 28.660 24.385 6.234 1.00 26.33 113 PHE A CA 1
ATOM 702 C C . PHE A 1 113 ? 28.912 24.679 7.699 1.00 23.97 113 PHE A C 1
ATOM 703 O O . PHE A 1 113 ? 30.009 25.073 8.077 1.00 21.53 113 PHE A O 1
ATOM 711 N N . HIS A 1 114 ? 27.881 24.505 8.517 1.00 23.04 114 HIS A N 1
ATOM 712 C CA . HIS A 1 114 ? 27.983 24.716 9.955 1.00 22.67 114 HIS A CA 1
ATOM 713 C C . HIS A 1 114 ? 27.684 23.373 10.597 1.00 21.03 114 HIS A C 1
ATOM 714 O O . HIS A 1 114 ? 26.633 22.786 10.352 1.00 20.24 114 HIS A O 1
ATOM 721 N N . VAL A 1 115 ? 28.622 22.881 11.397 1.00 18.34 115 VAL A N 1
ATOM 722 C CA . VAL A 1 115 ? 28.461 21.589 12.053 1.00 15.76 115 VAL A CA 1
ATOM 723 C C . VAL A 1 115 ? 28.379 21.743 13.568 1.00 14.60 115 VAL A C 1
ATOM 724 O O . VAL A 1 115 ? 29.236 22.383 14.180 1.00 13.67 115 VAL A O 1
ATOM 728 N N . THR A 1 116 ? 27.339 21.163 14.163 1.00 11.77 116 THR A N 1
ATOM 729 C CA . THR A 1 116 ? 27.149 21.228 15.601 1.00 11.32 116 THR A CA 1
ATOM 730 C C . THR A 1 116 ? 27.609 19.918 16.223 1.00 10.26 116 THR A C 1
ATOM 731 O O . THR A 1 116 ? 27.007 18.871 15.986 1.00 9.70 116 THR A O 1
ATOM 735 N N . PRO A 1 117 ? 28.708 19.948 16.993 1.00 11.31 117 PRO A N 1
ATOM 736 C CA . P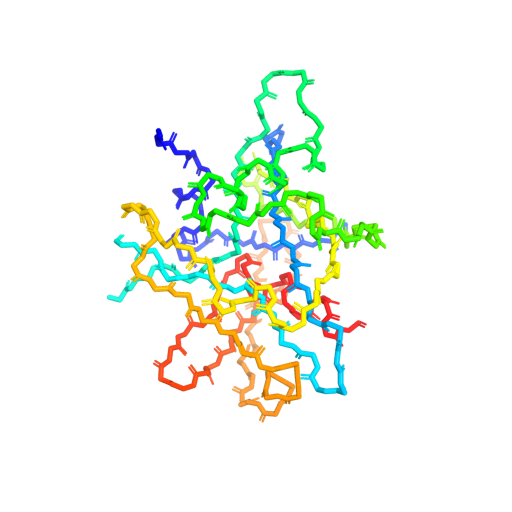RO A 1 117 ? 29.123 18.678 17.592 1.00 12.65 117 PRO A CA 1
ATOM 737 C C . PRO A 1 117 ? 28.330 18.460 18.880 1.00 13.55 117 PRO A C 1
ATOM 738 O O . PRO A 1 117 ? 28.494 19.184 19.864 1.00 14.98 117 PRO A O 1
ATOM 742 N N . VAL A 1 118 ? 27.439 17.472 18.847 1.00 11.60 118 VAL A N 1
ATOM 743 C CA . VAL A 1 118 ? 26.573 17.139 19.981 1.00 11.21 118 VAL A CA 1
ATOM 744 C C . VAL A 1 118 ? 27.271 16.146 20.901 1.00 10.90 118 VAL A C 1
ATOM 745 O O . VAL A 1 118 ? 27.536 15.022 20.504 1.00 11.12 118 VAL A O 1
ATOM 749 N N . LEU A 1 119 ? 27.554 16.554 22.133 1.00 11.48 119 LEU A N 1
ATOM 750 C CA . LEU A 1 119 ? 28.244 15.665 23.061 1.00 11.46 119 LEU A CA 1
ATOM 751 C C . LEU A 1 119 ? 27.292 14.717 23.776 1.00 11.75 119 LEU A C 1
ATOM 752 O O . LEU A 1 119 ? 26.154 15.073 24.094 1.00 11.49 119 LEU A O 1
ATOM 757 N N . GLY A 1 120 ? 27.782 13.505 24.029 1.00 11.96 120 GLY A N 1
ATOM 758 C CA . GLY A 1 120 ? 26.987 12.503 24.708 1.00 11.90 120 GLY A CA 1
ATOM 759 C C . GLY A 1 120 ? 27.882 11.531 25.449 1.00 13.23 120 GLY A C 1
ATOM 760 O O . GLY A 1 120 ? 29.069 11.397 25.131 1.00 12.95 120 GLY A O 1
ATOM 761 N N . ARG A 1 121 ? 27.333 10.873 26.463 1.00 13.09 121 ARG A N 1
ATOM 762 C CA . ARG A 1 121 ? 28.106 9.899 27.206 1.00 14.17 121 ARG A CA 1
ATOM 763 C C . ARG A 1 121 ? 27.352 8.593 27.202 1.00 13.29 121 ARG A C 1
ATOM 764 O O . ARG A 1 121 ? 26.138 8.563 27.407 1.00 13.40 121 ARG A O 1
ATOM 772 N N . ILE A 1 122 ? 28.087 7.519 26.954 1.00 13.01 122 ILE A N 1
ATOM 773 C CA . ILE A 1 122 ? 27.523 6.185 26.904 1.00 13.21 122 ILE A CA 1
ATOM 774 C C . ILE A 1 122 ? 28.292 5.257 27.833 1.00 14.66 122 ILE A C 1
ATOM 775 O O . ILE A 1 122 ? 29.428 5.539 28.230 1.00 14.48 122 ILE A O 1
ATOM 780 N N . ALA A 1 123 ? 27.664 4.144 28.181 1.00 14.51 123 ALA A N 1
ATOM 781 C CA . ALA A 1 123 ? 28.320 3.158 29.019 1.00 15.57 123 ALA A CA 1
ATOM 782 C C . ALA A 1 123 ? 29.374 2.513 28.119 1.00 15.98 123 ALA A C 1
ATOM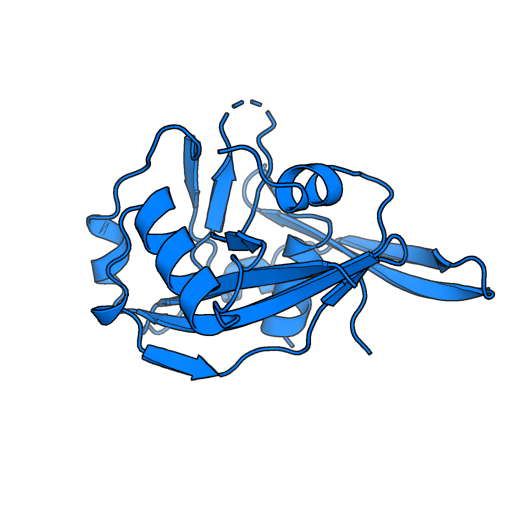 783 O O . ALA A 1 123 ? 29.162 2.367 26.913 1.00 15.32 123 ALA A O 1
ATOM 785 N N . PRO A 1 124 ? 30.527 2.122 28.685 1.00 16.77 124 PRO A N 1
ATOM 786 C CA . PRO A 1 124 ? 31.553 1.504 27.837 1.00 16.70 124 PRO A CA 1
ATOM 787 C C . PRO A 1 124 ? 31.008 0.267 27.125 1.00 16.80 124 PRO A C 1
ATOM 788 O O . PRO A 1 124 ? 31.354 -0.006 25.976 1.00 16.09 124 PRO A O 1
ATOM 792 N N . GLU A 1 125 ? 30.156 -0.477 27.821 1.00 16.83 125 GLU A N 1
ATOM 793 C CA . GLU A 1 125 ? 29.572 -1.693 27.278 1.00 19.40 125 GLU A CA 1
ATOM 794 C C . GLU A 1 125 ? 28.749 -1.437 26.025 1.00 18.16 125 GLU A C 1
ATOM 795 O O . GLU A 1 125 ? 28.617 -2.324 25.185 1.00 17.84 125 GLU A O 1
ATOM 801 N N . ALA A 1 126 ? 28.190 -0.235 25.903 1.00 16.70 126 ALA A N 1
ATOM 802 C CA . ALA A 1 126 ? 27.373 0.099 24.740 1.00 16.15 126 ALA A CA 1
ATOM 803 C C . ALA A 1 126 ? 28.112 -0.145 23.426 1.00 16.35 126 ALA A C 1
ATOM 804 O O . ALA A 1 126 ? 27.500 -0.496 22.419 1.00 16.90 126 ALA A O 1
ATOM 806 N N . LEU A 1 127 ? 29.430 0.024 23.441 1.00 15.01 127 LEU A N 1
ATOM 807 C CA . LEU A 1 127 ? 30.238 -0.174 22.242 1.00 16.58 127 LEU A CA 1
ATOM 808 C C . LEU A 1 127 ? 30.247 -1.619 21.743 1.00 16.29 127 LEU A C 1
ATOM 809 O O . LEU A 1 127 ? 30.297 -1.876 20.537 1.00 17.63 127 LEU A O 1
ATOM 814 N N . ASP A 1 128 ? 30.202 -2.559 22.677 1.00 17.03 128 ASP A N 1
ATOM 815 C CA . ASP A 1 128 ? 30.268 -3.977 22.344 1.00 19.07 128 ASP A CA 1
ATOM 816 C C . ASP A 1 128 ? 29.223 -4.513 21.366 1.00 19.23 128 ASP A C 1
ATOM 817 O O . ASP A 1 128 ? 29.507 -5.445 20.604 1.00 19.37 128 ASP A O 1
ATOM 822 N N . THR A 1 129 ? 28.027 -3.933 21.374 1.00 17.47 129 THR A N 1
ATOM 823 C CA . THR A 1 129 ? 26.968 -4.426 20.508 1.00 17.12 129 THR A CA 1
ATOM 824 C C . THR A 1 129 ? 26.579 -3.519 19.353 1.00 17.18 129 THR A C 1
ATOM 825 O O . THR A 1 129 ? 25.542 -3.727 18.724 1.00 17.49 129 THR A O 1
ATOM 829 N N . LEU A 1 130 ? 27.390 -2.507 19.073 1.00 15.57 130 LEU A N 1
ATOM 830 C CA . LEU A 1 130 ? 27.083 -1.635 17.954 1.00 15.76 130 LEU A CA 1
ATOM 831 C C . LEU A 1 130 ? 27.215 -2.488 16.695 1.00 16.78 130 LEU A C 1
ATOM 832 O O . LEU A 1 130 ? 27.987 -3.446 16.663 1.00 16.15 130 LEU A O 1
ATOM 837 N N . ARG A 1 131 ? 26.453 -2.148 15.665 1.00 17.36 131 ARG A N 1
ATOM 838 C CA . ARG A 1 131 ? 26.495 -2.905 14.431 1.00 17.23 131 ARG A CA 1
ATOM 839 C C . ARG A 1 131 ? 26.618 -1.967 13.257 1.00 18.25 131 ARG A C 1
ATOM 840 O O . ARG A 1 131 ? 25.755 -1.130 12.992 1.00 17.92 131 ARG A O 1
ATOM 848 N N . VAL A 1 132 ? 27.727 -2.128 12.564 1.00 17.78 132 VAL A N 1
ATOM 849 C CA . VAL A 1 132 ? 28.053 -1.345 11.406 1.00 18.88 132 VAL A CA 1
ATOM 850 C C . VAL A 1 132 ? 27.036 -1.578 10.291 1.00 20.26 132 VAL A C 1
ATOM 851 O O . VAL A 1 132 ? 26.577 -2.703 10.069 1.00 18.55 132 VAL A O 1
ATOM 855 N N . THR A 1 133 ? 26.661 -0.496 9.619 1.00 22.00 133 THR A N 1
ATOM 856 C CA . THR A 1 133 ? 25.760 -0.566 8.476 1.00 23.16 133 THR A CA 1
ATOM 857 C C . THR A 1 133 ? 26.692 -0.368 7.273 1.00 24.39 133 THR A C 1
ATOM 858 O O . THR A 1 133 ? 27.867 -0.021 7.444 1.00 24.38 133 THR A O 1
ATOM 862 N N . PRO A 1 134 ? 26.196 -0.593 6.048 1.00 25.19 134 PRO A N 1
ATOM 863 C CA . PRO A 1 134 ? 27.017 -0.439 4.841 1.00 25.16 134 PRO A CA 1
ATOM 864 C C . PRO A 1 134 ? 27.876 0.819 4.684 1.00 25.36 134 PRO A C 1
ATOM 865 O O . PRO A 1 134 ? 28.989 0.739 4.164 1.00 25.28 134 PRO A O 1
ATOM 869 N N . GLU A 1 135 ? 27.384 1.975 5.122 1.00 26.49 135 GLU A N 1
ATOM 870 C CA . GLU A 1 135 ? 28.174 3.195 4.965 1.00 26.96 135 GLU A CA 1
ATOM 871 C C . GLU A 1 135 ? 29.384 3.280 5.896 1.00 25.05 135 GLU A C 1
ATOM 872 O O . GLU A 1 135 ? 30.258 4.122 5.696 1.00 26.53 135 GLU A O 1
ATOM 878 N N . VAL A 1 136 ? 29.440 2.409 6.903 1.00 22.70 136 VAL A N 1
ATOM 879 C CA . VAL A 1 136 ? 30.560 2.391 7.851 1.00 18.65 136 VAL A CA 1
ATOM 880 C C . VAL A 1 136 ? 31.333 1.073 7.733 1.00 18.07 136 VAL A C 1
ATOM 881 O O . VAL A 1 136 ? 30.749 -0.004 7.843 1.00 18.31 136 VAL A O 1
ATOM 885 N N . ALA A 1 137 ? 32.643 1.168 7.505 1.00 15.96 137 ALA A N 1
ATOM 886 C CA . ALA A 1 137 ? 33.509 -0.004 7.358 1.00 14.88 137 ALA A CA 1
ATOM 887 C C . ALA A 1 137 ? 33.927 -0.590 8.701 1.00 15.31 137 ALA A C 1
ATOM 888 O O . ALA A 1 137 ? 33.996 -1.806 8.872 1.00 15.33 137 ALA A O 1
ATOM 890 N N . GLN A 1 138 ? 34.229 0.281 9.651 1.00 15.65 138 GLN A N 1
ATOM 891 C CA . GLN A 1 138 ? 34.621 -0.183 10.969 1.00 15.23 138 GLN A CA 1
ATOM 892 C C . GLN A 1 138 ? 34.383 0.902 12.004 1.00 13.98 138 GLN A C 1
ATOM 893 O O . GLN A 1 138 ? 34.194 2.076 11.674 1.00 13.39 138 GLN A O 1
ATOM 899 N N . ILE A 1 139 ? 34.364 0.486 13.260 1.00 11.76 139 ILE A N 1
ATOM 900 C CA . ILE A 1 139 ? 34.184 1.394 14.375 1.00 12.30 139 ILE A CA 1
ATOM 901 C C . ILE A 1 139 ? 35.531 1.463 15.090 1.00 11.91 139 ILE A C 1
ATOM 902 O O . ILE A 1 139 ? 36.132 0.429 15.386 1.00 12.50 139 ILE A O 1
ATOM 907 N N . ILE A 1 140 ? 36.031 2.675 15.315 1.00 11.14 140 ILE A N 1
ATOM 908 C CA . ILE A 1 140 ? 37.292 2.837 16.025 1.00 11.74 140 ILE A CA 1
ATOM 909 C C . ILE A 1 140 ? 37.017 3.686 17.257 1.00 13.23 140 ILE A C 1
ATOM 910 O O . ILE A 1 140 ? 36.191 4.602 17.224 1.00 13.44 140 ILE A O 1
ATOM 915 N N . THR A 1 141 ? 37.693 3.370 18.353 1.00 12.23 141 THR A N 1
ATOM 916 C CA . THR A 1 141 ? 37.472 4.101 19.584 1.00 12.64 141 THR A CA 1
ATOM 917 C C . THR A 1 141 ? 38.762 4.543 20.254 1.00 13.38 141 THR A C 1
ATOM 918 O O . THR A 1 141 ? 39.225 3.916 21.215 1.00 11.71 141 THR A O 1
ATOM 922 N N . PRO A 1 142 ? 39.365 5.630 19.747 1.00 13.64 142 PRO A N 1
ATOM 923 C CA . PRO A 1 142 ? 40.608 6.140 20.328 1.00 14.55 142 PRO A CA 1
ATOM 924 C C . PRO A 1 142 ? 40.295 6.589 21.752 1.00 15.24 142 PRO A C 1
ATOM 925 O O . PRO A 1 142 ? 39.186 7.044 22.038 1.00 14.71 142 PRO A O 1
ATOM 929 N N . THR A 1 143 ? 41.260 6.444 22.647 1.00 15.03 143 THR A N 1
ATOM 930 C CA . THR A 1 143 ? 41.060 6.873 24.013 1.00 15.79 143 THR A CA 1
ATOM 931 C C . THR A 1 143 ? 41.466 8.347 23.983 1.00 15.22 143 THR A C 1
ATOM 932 O O . THR A 1 143 ? 42.258 8.753 23.138 1.00 15.00 143 THR A O 1
ATOM 936 N N . LEU A 1 144 ? 40.916 9.157 24.874 1.00 15.26 144 LEU A N 1
ATOM 937 C CA . LEU A 1 144 ? 41.279 10.570 24.883 1.00 16.08 144 LEU A CA 1
ATOM 938 C C . LEU A 1 144 ? 42.752 10.724 25.268 1.00 17.24 144 LEU A C 1
ATOM 939 O O . LEU A 1 144 ? 43.448 11.607 24.756 1.00 18.26 144 LEU A O 1
ATOM 944 N N . ALA A 1 145 ? 43.225 9.855 26.160 1.00 16.38 145 ALA A N 1
ATOM 945 C CA . ALA A 1 145 ? 44.621 9.891 26.589 1.00 16.03 145 ALA A CA 1
ATOM 946 C C . ALA A 1 145 ? 45.521 9.642 25.390 1.00 15.92 145 ALA A C 1
ATOM 947 O O . ALA A 1 145 ? 46.527 10.330 25.201 1.00 17.24 145 ALA A O 1
ATOM 949 N N . GLU A 1 146 ? 45.160 8.645 24.587 1.00 15.70 146 GLU A N 1
ATOM 950 C CA . GLU A 1 146 ? 45.927 8.298 23.404 1.00 15.47 146 GLU A CA 1
ATOM 951 C C . GLU A 1 146 ? 45.989 9.472 22.437 1.00 15.76 146 GLU A C 1
ATOM 952 O O . GLU A 1 146 ? 47.069 9.844 21.980 1.00 16.99 146 GLU A O 1
ATOM 958 N N . LEU A 1 147 ? 44.839 10.064 22.126 1.00 14.77 147 LEU A N 1
ATOM 959 C CA . LEU A 1 147 ? 44.808 11.198 21.204 1.00 14.07 147 LEU A CA 1
ATOM 960 C C . LEU A 1 147 ? 45.624 12.384 21.721 1.00 15.65 147 LEU A C 1
ATOM 961 O O . LEU A 1 147 ? 46.169 13.163 20.939 1.00 16.20 147 LEU A O 1
ATOM 966 N N . ARG A 1 148 ? 45.702 12.528 23.038 1.00 17.17 148 ARG A N 1
ATOM 967 C CA . ARG A 1 148 ? 46.482 13.611 23.629 1.00 19.01 148 ARG A CA 1
ATOM 968 C C . ARG A 1 148 ? 47.979 13.299 23.539 1.00 18.92 148 ARG A C 1
ATOM 969 O O . ARG A 1 148 ? 48.804 14.209 23.530 1.00 20.16 148 ARG A O 1
ATOM 977 N N . ALA A 1 149 ? 48.320 12.013 23.466 1.00 17.97 149 ALA A N 1
ATOM 978 C CA . ALA A 1 149 ? 49.718 11.568 23.420 1.00 18.70 149 ALA A CA 1
ATOM 979 C C . ALA A 1 149 ? 50.327 11.407 22.032 1.00 19.27 149 ALA A C 1
ATOM 980 O O . ALA A 1 149 ? 51.549 11.424 21.872 1.00 19.60 149 ALA A O 1
ATOM 982 N N . VAL A 1 150 ? 49.474 11.221 21.036 1.00 18.80 150 VAL A N 1
ATOM 983 C CA . VAL A 1 150 ? 49.899 11.051 19.656 1.00 18.52 150 VAL A CA 1
ATOM 984 C C . VAL A 1 150 ? 50.650 12.290 19.175 1.00 16.74 150 VAL A C 1
ATOM 985 O O . VAL A 1 150 ? 50.394 13.385 19.652 1.00 16.47 150 VAL A O 1
ATOM 989 N N . PRO A 1 151 ? 51.608 12.130 18.244 1.00 16.28 151 PRO A N 1
ATOM 990 C CA . PRO A 1 151 ? 52.335 13.310 17.761 1.00 16.64 151 PRO A CA 1
ATOM 991 C C . PRO A 1 151 ? 51.453 14.184 16.868 1.00 15.29 151 PRO A C 1
ATOM 992 O O . PRO A 1 151 ? 51.496 14.095 15.645 1.00 15.74 151 PRO A O 1
ATOM 996 N N . LEU A 1 152 ? 50.655 15.027 17.511 1.00 16.10 152 LEU A N 1
ATOM 997 C CA . LEU A 1 152 ? 49.731 15.929 16.836 1.00 15.75 152 LEU A CA 1
ATOM 998 C C . LEU A 1 152 ? 50.393 16.743 15.741 1.00 15.50 152 LEU A C 1
ATOM 999 O O . LEU A 1 152 ? 51.502 17.235 15.913 1.00 16.48 152 LEU A O 1
ATOM 1004 N N . VAL A 1 153 ? 49.704 16.888 14.617 1.00 15.60 153 VAL A N 1
ATOM 1005 C CA . VAL A 1 153 ? 50.221 17.674 13.503 1.00 16.80 153 VAL A CA 1
ATOM 1006 C C . VAL A 1 153 ? 49.502 19.023 13.523 1.00 18.25 153 VAL A C 1
ATOM 1007 O O . VAL A 1 153 ? 48.275 19.077 13.512 1.00 17.51 153 VAL A O 1
ATOM 1011 N N . ARG A 1 154 ? 50.265 20.111 13.573 1.00 19.77 154 ARG A N 1
ATOM 1012 C CA . ARG A 1 154 ? 49.672 21.445 13.599 1.00 20.40 154 ARG A CA 1
ATOM 1013 C C . ARG A 1 154 ? 50.151 22.301 12.440 1.00 18.95 154 ARG A C 1
ATOM 1014 O O . ARG A 1 154 ? 51.297 22.743 12.420 1.00 17.19 154 ARG A O 1
ATOM 1022 N N . GLU A 1 155 ? 49.273 22.527 11.473 1.00 19.81 155 GLU A N 1
ATOM 1023 C CA . GLU A 1 155 ? 49.610 23.364 10.333 1.00 20.90 155 GLU A CA 1
ATOM 1024 C C . GLU A 1 155 ? 48.737 24.601 10.399 1.00 22.40 155 GLU A C 1
ATOM 1025 O O . GLU A 1 155 ? 47.858 24.709 11.247 1.00 19.91 155 GLU A O 1
ATOM 1031 N N . ARG A 1 156 ? 48.976 25.535 9.493 1.00 25.00 156 ARG A N 1
ATOM 1032 C CA . ARG A 1 156 ? 48.196 26.752 9.472 1.00 26.84 156 ARG A CA 1
ATOM 1033 C C . ARG A 1 156 ? 48.030 27.221 8.046 1.00 26.63 156 ARG A C 1
ATOM 1034 O O . ARG A 1 156 ? 48.949 27.125 7.237 1.00 25.37 156 ARG A O 1
ATOM 1042 N N . ARG A 1 157 ? 46.837 27.706 7.743 1.00 26.89 157 ARG A N 1
ATOM 1043 C CA . ARG A 1 157 ? 46.528 28.214 6.426 1.00 27.82 157 ARG A CA 1
ATOM 1044 C C . ARG A 1 157 ? 45.848 29.540 6.630 1.00 26.84 157 ARG A C 1
ATOM 1045 O O . ARG A 1 157 ? 45.372 29.839 7.721 1.00 27.26 157 ARG A O 1
ATOM 1053 N N . THR A 1 158 ? 45.804 30.341 5.582 1.00 26.27 158 THR A N 1
ATOM 1054 C CA . THR A 1 158 ? 45.189 31.643 5.680 1.00 26.25 158 THR A CA 1
ATOM 1055 C C . THR A 1 158 ? 43.975 31.685 4.781 1.00 26.25 158 THR A C 1
ATOM 1056 O O . THR A 1 158 ? 43.990 31.136 3.684 1.00 26.86 158 THR A O 1
ATOM 1060 N N . LEU A 1 159 ? 42.917 32.321 5.267 1.00 26.58 159 LEU A N 1
ATOM 1061 C CA . LEU A 1 159 ? 41.685 32.461 4.509 1.00 28.06 159 LEU A CA 1
ATOM 1062 C C . LEU A 1 159 ? 41.799 33.705 3.632 1.00 29.46 159 LEU A C 1
ATOM 1063 O O . LEU A 1 159 ? 42.708 34.519 3.809 1.00 28.07 159 LEU A O 1
ATOM 1068 N N . PRO A 1 160 ? 40.879 33.863 2.669 1.00 32.53 160 PRO A N 1
ATOM 1069 C CA . PRO A 1 160 ? 40.851 35.001 1.744 1.00 34.26 160 PRO A CA 1
ATOM 1070 C C . PRO A 1 160 ? 40.947 36.367 2.418 1.00 36.04 160 PRO A C 1
ATOM 1071 O O . PRO A 1 160 ? 41.511 37.304 1.854 1.00 36.06 160 PRO A O 1
ATOM 1075 N N . ASP A 1 161 ? 40.400 36.475 3.625 1.00 37.34 161 ASP A N 1
ATOM 1076 C CA . ASP A 1 161 ? 40.423 37.732 4.363 1.00 38.74 161 ASP A CA 1
ATOM 1077 C C . ASP A 1 161 ? 41.768 37.977 5.038 1.00 38.81 161 ASP A C 1
ATOM 1078 O O . ASP A 1 161 ? 41.977 39.017 5.662 1.00 40.28 161 ASP A O 1
ATOM 1083 N N . GLY A 1 162 ? 42.679 37.019 4.919 1.00 37.95 162 GLY A N 1
ATOM 1084 C CA . GLY A 1 162 ? 43.985 37.177 5.530 1.00 38.03 162 GLY A CA 1
ATOM 1085 C C . GLY A 1 162 ? 44.084 36.529 6.899 1.00 38.09 162 GLY A C 1
ATOM 1086 O O . GLY A 1 162 ? 45.162 36.503 7.495 1.00 39.12 162 GLY A O 1
ATOM 1087 N N . THR A 1 163 ? 42.963 35.999 7.389 1.00 37.39 163 THR A N 1
ATOM 1088 C CA . THR A 1 163 ? 42.900 35.343 8.698 1.00 36.48 163 THR A CA 1
ATOM 1089 C C . THR A 1 163 ? 43.575 33.978 8.758 1.00 34.97 163 THR A C 1
ATOM 1090 O O . THR A 1 163 ? 43.230 33.071 8.000 1.00 34.95 163 THR A O 1
ATOM 1094 N N . GLU A 1 164 ? 44.530 33.842 9.676 1.00 32.86 164 GLU A N 1
ATOM 1095 C CA . GLU A 1 164 ? 45.242 32.587 9.876 1.00 29.17 164 GLU A CA 1
ATOM 1096 C C . GLU A 1 164 ? 44.306 31.611 10.578 1.00 27.65 164 GLU A C 1
ATOM 1097 O O . GLU A 1 164 ? 43.460 32.010 11.379 1.00 27.34 164 GLU A O 1
ATOM 1103 N N . VAL A 1 165 ? 44.464 30.331 10.272 1.00 25.90 165 VAL A N 1
ATOM 1104 C CA . VAL A 1 165 ? 43.621 29.298 10.850 1.00 24.80 165 VAL A CA 1
ATOM 1105 C C . VAL A 1 165 ? 44.412 28.028 11.105 1.00 23.02 165 VAL A C 1
ATOM 1106 O O . VAL A 1 165 ? 45.122 27.547 10.225 1.00 23.42 165 VAL A O 1
ATOM 1110 N N . PRO A 1 166 ? 44.302 27.46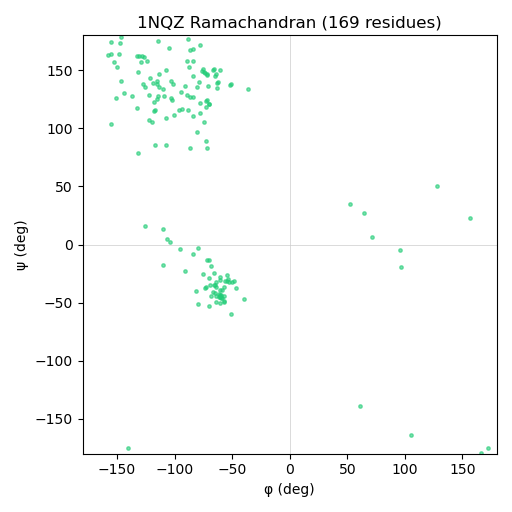7 12.321 1.00 21.62 166 PRO A N 1
ATOM 1111 C CA . PRO A 1 166 ? 45.028 26.238 12.648 1.00 21.28 166 PRO A CA 1
ATOM 1112 C C . PRO A 1 166 ? 44.357 24.981 12.075 1.00 21.10 166 PRO A C 1
ATOM 1113 O O . PRO A 1 166 ? 43.127 24.860 12.084 1.00 20.85 166 PRO A O 1
ATOM 1117 N N . LEU A 1 167 ? 45.181 24.065 11.569 1.00 20.55 167 LEU A N 1
ATOM 1118 C CA . LEU A 1 167 ? 44.720 22.796 11.017 1.00 21.14 167 LEU A CA 1
ATOM 1119 C C . LEU A 1 167 ? 45.338 21.685 11.851 1.00 20.33 167 LEU A C 1
ATOM 1120 O O . LEU A 1 167 ? 46.508 21.763 12.208 1.00 22.80 167 LEU A O 1
ATOM 1125 N N . TYR A 1 168 ? 44.567 20.647 12.149 1.00 18.62 168 TYR A N 1
ATOM 1126 C CA . TYR A 1 168 ? 45.089 19.550 12.956 1.00 16.37 168 TYR A CA 1
ATOM 1127 C C . TYR A 1 168 ? 44.976 18.201 12.289 1.00 15.51 168 TYR A C 1
ATOM 1128 O O . TYR A 1 168 ? 44.152 17.993 11.397 1.00 13.68 168 TYR A O 1
ATOM 1137 N N . ARG A 1 169 ? 45.812 17.283 12.752 1.00 14.79 169 ARG A N 1
ATOM 1138 C CA . ARG A 1 169 ? 45.816 15.918 12.267 1.00 16.41 169 ARG A CA 1
ATOM 1139 C C . ARG A 1 169 ? 46.303 15.038 13.399 1.00 14.64 169 ARG A C 1
ATOM 1140 O O . ARG A 1 169 ? 47.361 15.287 13.976 1.00 14.79 169 ARG A O 1
ATOM 1148 N N . TYR A 1 170 ? 45.516 14.022 13.739 1.00 13.94 170 TYR A N 1
ATOM 1149 C CA . TYR A 1 170 ? 45.898 13.097 14.792 1.00 12.39 170 TYR A CA 1
ATOM 1150 C C . TYR A 1 170 ? 46.287 11.773 14.173 1.00 13.23 170 TYR A C 1
ATOM 1151 O O . TYR A 1 170 ? 45.436 11.059 13.654 1.00 13.50 170 TYR A O 1
ATOM 1160 N N . PRO A 1 171 ? 47.587 11.442 14.197 1.00 12.88 171 PRO A N 1
ATOM 1161 C CA . PRO A 1 171 ? 48.116 10.189 13.645 1.00 14.84 171 PRO A CA 1
ATOM 1162 C C . PRO A 1 171 ? 47.876 9.098 14.690 1.00 14.67 171 PRO A C 1
ATOM 1163 O O . PRO A 1 171 ? 48.661 8.944 15.622 1.00 17.70 171 PRO A O 1
ATOM 1167 N N . TRP A 1 172 ? 46.798 8.341 14.535 1.00 13.18 172 TRP A N 1
ATOM 1168 C CA . TRP A 1 172 ? 46.469 7.307 15.509 1.00 12.81 172 TRP A CA 1
ATOM 1169 C C . TRP A 1 172 ? 46.458 5.891 14.937 1.00 13.00 172 TRP A C 1
ATOM 1170 O O . TRP A 1 172 ? 45.639 5.563 14.075 1.00 11.29 172 TRP A O 1
ATOM 1181 N N . ARG A 1 173 ? 47.382 5.064 15.426 1.00 13.58 173 ARG A N 1
ATOM 1182 C CA . ARG A 1 173 ? 47.493 3.666 15.018 1.00 14.21 173 ARG A CA 1
ATOM 1183 C C . ARG A 1 173 ? 47.578 3.407 13.527 1.00 13.61 173 ARG A C 1
ATOM 1184 O O . ARG A 1 173 ? 47.059 2.403 13.035 1.00 14.91 173 ARG A O 1
ATOM 1192 N N . GLY A 1 174 ? 48.236 4.304 12.809 1.00 13.09 174 GLY A N 1
ATOM 1193 C CA . GLY A 1 174 ? 48.372 4.121 11.378 1.00 14.58 174 GLY A CA 1
ATOM 1194 C C . GLY A 1 174 ? 47.328 4.889 10.602 1.00 14.20 174 GLY A C 1
ATOM 1195 O O . GLY A 1 174 ? 47.492 5.133 9.410 1.00 13.05 174 GLY A O 1
ATOM 1196 N N . LEU A 1 175 ? 46.252 5.271 11.282 1.00 14.02 175 LEU A N 1
ATOM 1197 C CA . LEU A 1 175 ? 45.179 6.020 10.647 1.00 13.89 175 LEU A CA 1
ATOM 1198 C C . LEU A 1 175 ? 45.466 7.510 10.743 1.00 14.25 175 LEU A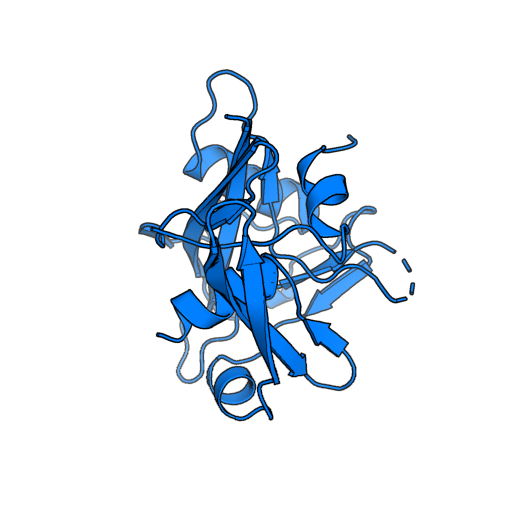 C 1
ATOM 1199 O O . LEU A 1 175 ? 46.216 7.955 11.608 1.00 14.41 175 LEU A O 1
ATOM 1204 N N . ASP A 1 176 ? 44.860 8.279 9.849 1.00 15.37 176 ASP A N 1
ATOM 1205 C CA . ASP A 1 176 ? 45.056 9.718 9.822 1.00 16.76 176 ASP A CA 1
ATOM 1206 C C . ASP A 1 176 ? 43.721 10.440 10.035 1.00 16.35 176 ASP A C 1
ATOM 1207 O O . ASP A 1 176 ? 42.867 10.471 9.154 1.00 17.56 176 ASP A O 1
ATOM 1212 N N . ILE A 1 177 ? 43.532 10.989 11.228 1.00 14.64 177 ILE A N 1
ATOM 1213 C CA . ILE A 1 177 ? 42.313 11.720 11.536 1.00 14.04 177 ILE A CA 1
ATOM 1214 C C . ILE A 1 177 ? 42.621 13.188 11.235 1.00 15.24 177 ILE A C 1
ATOM 1215 O O . ILE A 1 177 ? 43.496 13.785 11.863 1.00 16.13 177 ILE A O 1
ATOM 1220 N N . TRP A 1 178 ? 41.910 13.761 10.267 1.00 14.69 178 TRP A N 1
ATOM 1221 C CA . TRP A 1 178 ? 42.149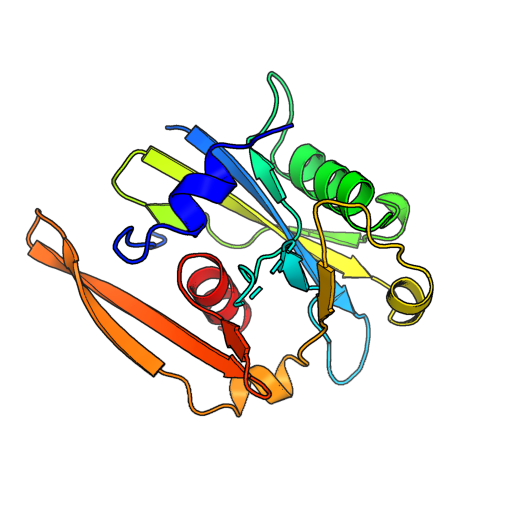 15.144 9.857 1.00 15.41 178 TRP A CA 1
ATOM 1222 C C . TRP A 1 178 ? 40.881 15.942 9.555 1.00 15.12 178 TRP A C 1
ATOM 1223 O O . TRP A 1 178 ? 39.767 15.460 9.743 1.00 15.01 178 TRP A O 1
ATOM 1234 N N . GLY A 1 179 ? 41.079 17.171 9.079 1.00 14.28 179 GLY A N 1
ATOM 1235 C CA . GLY A 1 179 ? 39.971 18.036 8.714 1.00 13.20 179 GLY A CA 1
ATOM 1236 C C . GLY A 1 179 ? 39.002 18.408 9.820 1.00 13.71 179 GLY A C 1
ATOM 1237 O O . GLY A 1 179 ? 39.390 18.695 10.948 1.00 13.47 179 GLY A O 1
ATOM 1238 N N . MET A 1 180 ? 37.721 18.401 9.479 1.00 13.38 180 MET A N 1
ATOM 1239 C CA . MET A 1 180 ? 36.669 18.753 10.417 1.00 14.10 180 MET A CA 1
ATOM 1240 C C . MET A 1 180 ? 36.700 17.875 11.663 1.00 14.02 180 MET A C 1
ATOM 1241 O O . MET A 1 180 ? 36.586 18.377 12.778 1.00 12.66 180 MET A O 1
ATOM 1246 N N . THR A 1 181 ? 36.868 16.569 11.473 1.00 13.40 181 THR A N 1
ATOM 1247 C CA . THR A 1 181 ? 36.891 15.644 12.595 1.00 11.15 181 THR A CA 1
ATOM 1248 C C . THR A 1 181 ? 38.009 15.965 13.590 1.00 11.68 181 THR A C 1
ATOM 1249 O O . THR A 1 181 ? 37.790 15.938 14.801 1.00 12.19 181 THR A O 1
ATOM 1253 N N . ALA A 1 182 ? 39.201 16.276 13.082 1.00 11.00 182 ALA A N 1
ATOM 1254 C CA . ALA A 1 182 ? 40.339 16.592 13.942 1.00 11.36 182 ALA A CA 1
ATOM 1255 C C . ALA A 1 182 ? 40.138 17.926 14.662 1.00 12.57 182 ALA A C 1
ATOM 1256 O O . ALA A 1 182 ? 40.562 18.106 15.802 1.00 13.31 182 ALA A O 1
ATOM 1258 N N . ARG A 1 183 ? 39.488 18.862 13.985 1.00 13.08 183 ARG A N 1
ATOM 1259 C CA . ARG A 1 183 ? 39.216 20.174 14.553 1.00 14.26 183 ARG A CA 1
ATOM 1260 C C . ARG A 1 183 ? 38.265 20.012 15.739 1.00 13.22 183 ARG A C 1
ATOM 1261 O O . ARG A 1 183 ? 38.438 20.645 16.783 1.00 14.10 183 ARG A O 1
ATOM 1269 N N . VAL A 1 184 ? 37.260 19.156 15.572 1.00 12.19 184 VAL A N 1
ATOM 1270 C CA . VAL A 1 184 ? 36.289 18.905 16.632 1.00 11.54 184 VAL A CA 1
ATOM 1271 C C . VAL A 1 184 ? 37.001 18.178 17.765 1.00 11.45 184 VAL A C 1
ATOM 1272 O O . VAL A 1 184 ? 36.835 18.516 18.931 1.00 11.38 184 VAL A O 1
ATOM 1276 N N . LEU A 1 185 ? 37.807 17.186 17.400 1.00 12.83 185 LEU A N 1
ATOM 1277 C CA . LEU A 1 185 ? 38.565 16.400 18.363 1.00 13.85 185 LEU A CA 1
ATOM 1278 C C . LEU A 1 185 ? 39.450 17.310 19.217 1.00 13.94 185 LEU A C 1
ATOM 1279 O O . LEU A 1 185 ? 39.433 17.233 20.444 1.00 14.66 185 LEU A O 1
ATOM 1284 N N . HIS A 1 186 ? 40.208 18.187 18.568 1.00 14.76 186 HIS A N 1
ATOM 1285 C CA . HIS A 1 186 ? 41.098 19.088 19.288 1.00 16.42 186 HIS A CA 1
ATOM 1286 C C . HIS A 1 186 ? 40.335 19.990 20.249 1.00 17.00 186 HIS A C 1
ATOM 1287 O O . HIS A 1 186 ? 40.799 20.261 21.357 1.00 16.87 186 HIS A O 1
ATOM 1294 N N . ASP A 1 187 ? 39.164 20.454 19.826 1.00 17.70 187 ASP A N 1
ATOM 1295 C CA . ASP A 1 187 ? 38.343 21.313 20.671 1.00 19.31 187 ASP A CA 1
ATOM 1296 C C . ASP A 1 187 ? 37.850 20.495 21.867 1.00 19.40 187 ASP A C 1
ATOM 1297 O O . ASP A 1 187 ? 37.818 20.986 22.993 1.00 18.49 187 ASP A O 1
ATOM 1302 N N . LEU A 1 188 ? 37.463 19.244 21.610 1.00 17.46 188 LEU A N 1
ATOM 1303 C CA . LEU A 1 188 ? 36.999 18.345 22.663 1.00 17.71 188 LEU A CA 1
ATOM 1304 C C . LEU A 1 188 ? 38.117 18.146 23.677 1.00 18.91 188 LEU A C 1
ATOM 1305 O O . LEU A 1 188 ? 37.888 18.172 24.884 1.00 19.95 188 LEU A O 1
ATOM 1310 N N . LEU A 1 189 ? 39.331 17.942 23.180 1.00 18.97 189 LEU A N 1
ATOM 1311 C CA . LEU A 1 189 ? 40.467 17.722 24.054 1.00 21.99 189 LEU A CA 1
ATOM 1312 C C . LEU A 1 189 ? 40.863 18.962 24.851 1.00 25.00 189 LEU A C 1
ATOM 1313 O O . LEU A 1 189 ? 41.546 18.848 25.868 1.00 26.27 189 LEU A O 1
ATOM 1318 N N . GLU A 1 190 ? 40.425 20.136 24.399 1.00 28.06 190 GLU A N 1
ATOM 1319 C CA . GLU A 1 190 ? 40.726 21.401 25.080 1.00 32.13 190 GLU A CA 1
ATOM 1320 C C . GLU A 1 190 ? 39.482 21.985 25.755 1.00 34.48 190 GLU A C 1
ATOM 1321 O O . GLU A 1 190 ? 39.129 21.524 26.862 1.00 35.38 190 GLU A O 1
#

Organism: Deinococcus radiodurans (strain ATCC 13939 / DSM 20539 / JCM 16871 / CCUG 27074 / LMG 4051 / NBRC 15346 / NCIMB 9279 / VKM B-1422 / R1) (NCBI:txid243230)

CATH classification: 3.90.79.10

Secondary structure (DSSP, 8-state):
---HHHHHHT-TT---B---EEEEEEEEEESSSS-BB-EEEE--PPEE-SEEEPPTT--HHHHHHHHHHHHH---GGG-EEEEE---EEETTTEEEEEEEEEE-GGGGGG----TTEEEEE--BHHHHHHS--EEEEEE-TTS-EEEEEEEEETTEEEEHHHHHHHHHHH-

GO terms:
  GO:0000287 magnesium ion binding (F, IDA)

Sequence (171 aa):
PHDPLDDIQADPWALWLSGYRRAAVLVALTREADPRVLLTVRSKGQIAFPGGSLDAGETPTQAALREAQEEVALDPAAVTLLGELDDVFTPVGFHVTPVLGRIAPEALDTLRVTPEVAQIITPTLAELRAVPLVRERRTLPDGTEVPLYRYPWRGLDIWGMTARVLHDLLE

Nearest PDB structures (foldseek):
  1nqy-assembly1_A  TM=1.005E+00  e=9.795E-36  Deinococcus radiodurans
  3r03-assembly1_B  TM=6.116E-01  e=4.190E-06  Rhodospirillum rubrum ATCC 11170
  7b66-assembly1_A  TM=6.483E-01  e=2.516E-05  Homo sapiens
  3ef5-assembly1_B  TM=6.463E-01  e=7.124E-05  Bdellovibrio bacteriovorus
  8i1i-assembly2_B  TM=6.280E-01  e=1.426E-04  Homo sapiens